Protein AF-A0A1H7VQP4-F1 (afdb_monomer_lite)

Foldseek 3Di:
DPPVVVQVPDDPVVVVVVVVVVVVVVVVVLVVLQVVLPVQDDQQFWKWFADPPPRDIFIFGFHDDDSFWTWTAGPPDRDTDTDGSVRIDTPPPPPPPPDDPDDPPDDDDDDDDDDDDDD

Radius of gyration: 30.46 Å; chains: 1; bounding box: 35×34×111 Å

pLDDT: mean 73.76, std 18.55, range [37.06, 93.75]

Secondary structure (DSSP, 8-state):
--TTTTTTTS-HHHHHHHHHHHHHHHHHHHHHHHHHHHHH--TT-EEEEE-TTT--EEEEEEEEEETTEEEEEETTS--EEEE-GGGEEE----TTTTS--------------------

Sequence (119 aa):
MEITEGLESKSIEELHEINRQLVALIRDKEREREREVKGQFAIGDQVWFRRTKNGEIIHGIVKGINLNTLRVQKIGSHVRWAVSPSLCHKEFEKLFRGHEASMPAKTQMMTGYSVGLSR

Structure (mmCIF, N/CA/C/O backbone):
data_AF-A0A1H7VQP4-F1
#
_entry.id   AF-A0A1H7VQP4-F1
#
loop_
_atom_site.group_PDB
_atom_site.id
_atom_site.type_symbol
_atom_site.label_atom_id
_atom_site.label_alt_id
_atom_site.label_comp_id
_atom_site.label_asym_id
_atom_site.label_entity_id
_atom_site.label_seq_id
_atom_site.pdbx_PDB_ins_code
_atom_site.Cartn_x
_atom_site.Cartn_y
_atom_site.Cartn_z
_atom_site.occupancy
_atom_site.B_iso_or_equiv
_atom_site.auth_seq_id
_atom_site.auth_comp_id
_atom_site.auth_asym_id
_atom_site.auth_atom_id
_atom_site.pdbx_PDB_model_num
ATOM 1 N N . MET A 1 1 ? -12.613 20.754 22.629 1.00 44.78 1 MET A N 1
ATOM 2 C CA . MET A 1 1 ? -13.255 19.674 23.401 1.00 44.78 1 MET A CA 1
ATOM 3 C C . MET A 1 1 ? -12.259 18.545 23.485 1.00 44.78 1 MET A C 1
ATOM 5 O O . MET A 1 1 ? -11.989 17.905 22.473 1.00 44.78 1 MET A O 1
ATOM 9 N N . GLU A 1 2 ? -11.632 18.403 24.645 1.00 51.62 2 GLU A N 1
ATOM 10 C CA . GLU A 1 2 ? -10.657 17.353 24.903 1.00 51.62 2 GLU A CA 1
ATOM 11 C C . GLU A 1 2 ? -11.415 16.044 25.132 1.00 51.62 2 GLU A C 1
ATOM 13 O O . GLU A 1 2 ? -12.210 15.913 26.056 1.00 51.62 2 GLU A O 1
ATOM 18 N N . ILE A 1 3 ? -11.219 15.073 24.239 1.00 60.69 3 ILE A N 1
ATOM 19 C CA . ILE A 1 3 ? -11.896 13.763 24.271 1.00 60.69 3 ILE A CA 1
ATOM 20 C C . ILE A 1 3 ? -11.605 13.018 25.594 1.00 60.69 3 ILE A C 1
ATOM 22 O O . ILE A 1 3 ? -12.355 12.130 25.991 1.00 60.69 3 ILE A O 1
ATOM 26 N N . THR A 1 4 ? -10.538 13.411 26.292 1.00 60.50 4 THR A N 1
ATOM 27 C CA . THR A 1 4 ? -10.051 12.860 27.558 1.00 60.50 4 THR A CA 1
ATOM 28 C C . THR A 1 4 ? -10.934 13.196 28.762 1.00 60.50 4 THR A C 1
ATOM 30 O O . THR A 1 4 ? -11.144 12.317 29.593 1.00 60.50 4 THR A O 1
ATOM 33 N N . GLU A 1 5 ? -11.546 14.384 28.829 1.00 59.84 5 GLU A N 1
ATOM 34 C CA . GLU A 1 5 ? -12.334 14.816 30.004 1.00 59.84 5 GLU A CA 1
ATOM 35 C C . GLU A 1 5 ? -13.602 13.965 30.227 1.00 59.84 5 GLU A C 1
ATOM 37 O O . GLU A 1 5 ? -14.083 13.814 31.347 1.00 59.84 5 GLU A O 1
ATOM 42 N N . GLY A 1 6 ? -14.141 13.353 29.166 1.00 60.41 6 GLY A N 1
ATOM 43 C CA . GLY A 1 6 ? -15.308 12.464 29.240 1.00 60.41 6 GLY A CA 1
ATOM 44 C C . GLY A 1 6 ? -14.981 10.985 29.475 1.00 60.41 6 GLY A C 1
ATOM 45 O O . GLY A 1 6 ? -15.902 10.176 29.573 1.00 60.41 6 GLY A O 1
ATOM 46 N N . LEU A 1 7 ? -13.698 10.609 29.501 1.00 60.75 7 LEU A N 1
ATOM 47 C CA . LEU A 1 7 ? -13.241 9.231 29.726 1.00 60.75 7 LEU A CA 1
ATOM 48 C C . LEU A 1 7 ? -12.890 8.978 31.196 1.00 60.75 7 LEU A C 1
ATOM 50 O O . LEU A 1 7 ? -13.067 7.861 31.670 1.00 60.75 7 LEU A O 1
ATOM 54 N N . GLU A 1 8 ? -12.450 10.007 31.921 1.00 66.75 8 GLU A N 1
ATOM 55 C CA . GLU A 1 8 ? -12.077 9.915 33.342 1.00 66.75 8 GLU A CA 1
ATOM 56 C C . GLU A 1 8 ? -13.275 9.662 34.272 1.00 66.75 8 GLU A C 1
ATOM 58 O O . GLU A 1 8 ? -13.109 9.154 35.377 1.00 66.75 8 GLU A O 1
ATOM 63 N N . SER A 1 9 ? -14.491 9.974 33.814 1.00 72.81 9 SER A N 1
ATOM 64 C CA . SER A 1 9 ? -15.744 9.771 34.552 1.00 72.81 9 SER A CA 1
ATOM 65 C C . SER A 1 9 ? -16.422 8.420 34.291 1.00 72.81 9 SER A C 1
ATOM 67 O O . SER A 1 9 ? -17.482 8.159 34.859 1.00 72.81 9 SER A O 1
ATOM 69 N N . LYS A 1 10 ? -15.838 7.563 33.442 1.00 76.25 10 LYS A N 1
ATOM 70 C CA . LYS A 1 10 ? -16.420 6.273 33.043 1.00 76.25 10 LYS A CA 1
ATOM 71 C C . LYS A 1 10 ? -15.932 5.121 33.906 1.00 76.25 10 LYS A C 1
ATOM 73 O O . LYS A 1 10 ? -14.796 5.123 34.383 1.00 76.25 10 LYS A O 1
ATOM 78 N N . SER A 1 11 ? -16.775 4.105 34.074 1.00 84.50 11 SER A N 1
ATOM 79 C CA . SER A 1 11 ? -16.366 2.886 34.774 1.00 84.50 11 SER A CA 1
ATOM 80 C C . SER A 1 11 ? -15.290 2.133 33.981 1.00 84.50 11 SER A C 1
ATOM 82 O O . SER A 1 11 ? -15.146 2.276 32.763 1.00 84.50 11 SER A O 1
ATOM 84 N N . ILE A 1 12 ? -14.535 1.277 34.670 1.00 82.69 12 ILE A N 1
ATOM 85 C CA . ILE A 1 12 ? -13.535 0.413 34.032 1.00 82.69 12 ILE A CA 1
ATOM 86 C C . ILE A 1 12 ? -14.194 -0.509 32.990 1.00 82.69 12 ILE A C 1
ATOM 88 O O . ILE A 1 12 ? -13.620 -0.727 31.920 1.00 82.69 12 ILE A O 1
ATOM 92 N N . GLU A 1 13 ? -15.408 -1.017 33.242 1.00 85.25 13 GLU A N 1
ATOM 93 C CA . GLU A 1 13 ? -16.124 -1.829 32.250 1.00 85.25 13 GLU A CA 1
ATOM 94 C C . GLU A 1 13 ? -16.506 -1.023 31.004 1.00 85.25 13 GLU A C 1
ATOM 96 O O . GLU A 1 13 ? -16.359 -1.522 29.885 1.00 85.25 13 GLU A O 1
ATOM 101 N N . GLU A 1 14 ? -16.944 0.225 31.179 1.00 83.19 14 GLU A N 1
ATOM 102 C CA . GLU A 1 14 ? -17.285 1.124 30.074 1.00 83.19 14 GLU A CA 1
ATOM 103 C C . GLU A 1 14 ? -16.053 1.472 29.232 1.00 83.19 14 GLU A C 1
ATOM 105 O O . GLU A 1 14 ? -16.118 1.466 28.002 1.00 83.19 14 GLU A O 1
ATOM 110 N N . LEU A 1 15 ? -14.903 1.708 29.869 1.00 84.00 15 LEU A N 1
ATOM 111 C CA . LEU A 1 15 ? -13.633 1.926 29.175 1.00 84.00 15 LEU A CA 1
ATOM 112 C C . LEU A 1 15 ? -13.205 0.696 28.365 1.00 84.00 15 LEU A C 1
ATOM 114 O O . LEU A 1 15 ? -12.762 0.828 27.221 1.00 84.00 15 LEU A O 1
ATOM 118 N N . HIS A 1 16 ? -13.369 -0.508 28.917 1.00 86.56 16 HIS A N 1
ATOM 119 C CA . HIS A 1 16 ? -13.094 -1.742 28.18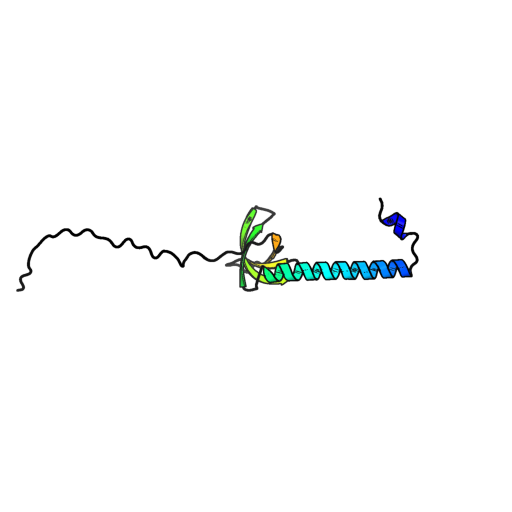5 1.00 86.56 16 HIS A CA 1
ATOM 120 C C . HIS A 1 16 ? -14.037 -1.945 26.999 1.00 86.56 16 HIS A C 1
ATOM 122 O O . HIS A 1 16 ? -13.589 -2.394 25.943 1.00 86.56 16 HIS A O 1
ATOM 128 N N . GLU A 1 17 ? -15.316 -1.605 27.144 1.00 86.81 17 GLU A N 1
ATOM 129 C CA . GLU A 1 17 ? -16.286 -1.683 26.052 1.00 86.81 17 GLU A CA 1
ATOM 130 C C . GLU A 1 17 ? -15.956 -0.692 24.930 1.00 86.81 17 GLU A C 1
ATOM 132 O O . GLU A 1 17 ? -15.888 -1.080 23.764 1.00 86.81 17 GLU A O 1
ATOM 137 N N . ILE A 1 18 ? -15.625 0.553 25.276 1.00 86.31 18 ILE A N 1
ATOM 138 C CA . ILE A 1 18 ? -15.174 1.562 24.309 1.00 86.31 18 ILE A CA 1
ATOM 139 C C . ILE A 1 18 ? -13.918 1.086 23.578 1.00 86.31 18 ILE A C 1
ATOM 141 O O . ILE A 1 18 ? -13.820 1.217 22.359 1.00 86.31 18 ILE A O 1
ATOM 145 N N . ASN A 1 19 ? -12.965 0.486 24.293 1.00 88.00 19 ASN A N 1
ATOM 146 C CA . ASN A 1 19 ? -11.751 -0.038 23.678 1.00 88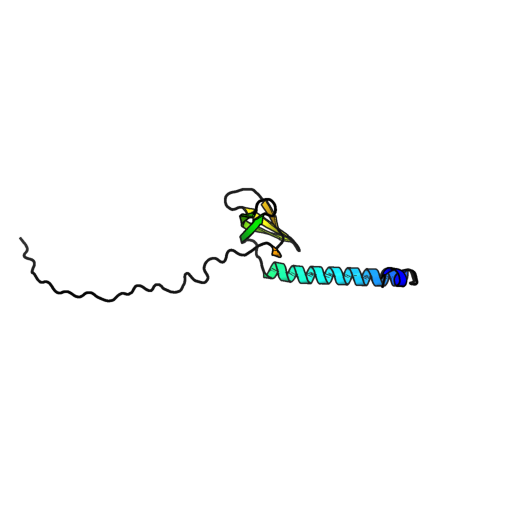.00 19 ASN A CA 1
ATOM 147 C C . ASN A 1 19 ? -12.057 -1.198 22.713 1.00 88.00 19 ASN A C 1
ATOM 149 O O . ASN A 1 19 ? -11.548 -1.223 21.593 1.00 88.00 19 ASN A O 1
ATOM 153 N N . ARG A 1 20 ? -12.955 -2.124 23.083 1.00 90.00 20 ARG A N 1
ATOM 154 C CA . ARG A 1 20 ? -13.414 -3.192 22.175 1.00 90.00 20 ARG A CA 1
ATOM 155 C C . ARG A 1 20 ? -14.029 -2.620 20.897 1.00 90.00 20 ARG A C 1
ATOM 157 O O . ARG A 1 20 ? -13.690 -3.081 19.807 1.00 90.00 20 ARG A O 1
ATOM 164 N N . GLN A 1 21 ? -14.881 -1.605 21.025 1.00 89.38 21 GLN A N 1
ATOM 165 C CA . GLN A 1 21 ? -15.513 -0.935 19.888 1.00 89.38 21 GLN A CA 1
ATOM 166 C C . GLN A 1 21 ? -14.486 -0.218 19.005 1.00 89.38 21 GLN A C 1
ATOM 168 O O . GLN A 1 21 ? -14.521 -0.365 17.785 1.00 89.38 21 GLN A O 1
ATOM 173 N N . LEU A 1 22 ? -13.518 0.486 19.597 1.00 88.31 22 LEU A N 1
ATOM 174 C CA . LEU A 1 22 ? -12.432 1.134 18.857 1.00 88.31 22 LEU A CA 1
ATOM 175 C C . LEU A 1 22 ? -11.577 0.122 18.092 1.00 88.31 22 LEU A C 1
ATOM 177 O O . LEU A 1 22 ? -11.305 0.317 16.909 1.00 88.31 22 LEU A O 1
ATOM 181 N N . VAL A 1 23 ? -11.194 -0.987 18.727 1.00 90.25 23 VAL A N 1
ATOM 182 C CA . VAL A 1 23 ? -10.427 -2.054 18.069 1.00 90.25 23 VAL A CA 1
ATOM 183 C C . VAL A 1 23 ? -11.216 -2.667 16.911 1.00 90.25 23 VAL A C 1
ATOM 185 O O . VAL A 1 23 ? -10.639 -2.935 15.856 1.00 90.25 23 VAL A O 1
ATOM 188 N N . ALA A 1 24 ? -12.525 -2.875 17.074 1.00 88.00 24 ALA A N 1
ATOM 189 C CA . ALA A 1 24 ? -13.384 -3.368 16.000 1.00 88.00 24 ALA A CA 1
ATOM 190 C C . ALA A 1 24 ? -13.435 -2.385 14.817 1.00 88.00 24 ALA A C 1
ATOM 192 O O . ALA A 1 24 ? -13.180 -2.789 13.682 1.00 88.00 24 ALA A O 1
ATOM 193 N N . LEU A 1 25 ? -13.651 -1.094 15.089 1.00 86.12 25 LEU A N 1
ATOM 194 C CA . LEU A 1 25 ? -13.673 -0.037 14.073 1.00 86.12 25 LEU A CA 1
ATOM 195 C C . LEU A 1 25 ? -12.345 0.071 13.314 1.00 86.12 25 LEU A C 1
ATOM 197 O O . LEU A 1 25 ? -12.345 0.191 12.089 1.00 86.12 25 LEU A O 1
ATOM 201 N N . ILE A 1 26 ? -11.212 -0.013 14.019 1.00 85.38 26 ILE A N 1
ATOM 202 C CA . ILE A 1 26 ? -9.879 0.002 13.401 1.00 85.38 26 ILE A CA 1
ATOM 203 C C . ILE A 1 26 ? -9.715 -1.202 12.469 1.00 85.38 26 ILE A C 1
ATOM 205 O O . ILE A 1 26 ? -9.336 -1.030 11.313 1.00 85.38 26 ILE A O 1
ATOM 209 N N . ARG A 1 27 ? -10.064 -2.410 12.927 1.00 82.12 27 ARG A N 1
ATOM 210 C CA . ARG A 1 27 ? -9.962 -3.637 12.116 1.00 82.12 27 ARG A CA 1
ATOM 211 C C . ARG A 1 27 ? -10.849 -3.602 10.876 1.00 82.12 27 ARG A C 1
ATOM 213 O O . ARG A 1 27 ? -10.454 -4.109 9.827 1.00 82.12 27 ARG A O 1
ATOM 220 N N . ASP A 1 28 ? -12.047 -3.040 10.985 1.00 82.44 28 ASP A N 1
ATOM 221 C CA . ASP A 1 28 ? -12.952 -2.920 9.845 1.00 82.44 28 ASP A CA 1
ATOM 222 C C . ASP A 1 28 ? -12.426 -1.902 8.826 1.00 82.44 28 ASP A C 1
ATOM 224 O O . ASP A 1 28 ? -12.429 -2.189 7.627 1.00 82.44 28 ASP A O 1
ATOM 228 N N . LYS A 1 29 ? -11.867 -0.774 9.288 1.00 79.38 29 LYS A N 1
ATOM 229 C CA . LYS A 1 29 ? -11.189 0.209 8.427 1.00 79.38 29 LYS A CA 1
ATOM 230 C C . LYS A 1 29 ? -9.951 -0.364 7.743 1.00 79.38 29 LYS A C 1
ATOM 232 O O . LYS A 1 29 ? -9.715 -0.093 6.567 1.00 79.38 29 LYS A O 1
ATOM 237 N N . GLU A 1 30 ? -9.181 -1.188 8.447 1.00 77.69 30 GLU A N 1
ATOM 238 C CA . GLU A 1 30 ? -8.058 -1.915 7.857 1.00 77.69 30 GLU A CA 1
ATOM 239 C C . GLU A 1 30 ? -8.536 -2.878 6.767 1.00 77.69 30 GLU A C 1
ATOM 241 O O . GLU A 1 30 ? -7.990 -2.849 5.666 1.00 77.69 30 GLU A O 1
ATOM 246 N N . ARG A 1 31 ? -9.594 -3.666 7.015 1.00 76.75 31 ARG A N 1
ATOM 247 C CA . ARG A 1 31 ? -10.175 -4.573 6.008 1.00 76.75 31 ARG A CA 1
ATOM 248 C C . ARG A 1 31 ? -10.721 -3.840 4.786 1.00 76.75 31 ARG A C 1
ATOM 250 O O . ARG A 1 31 ? -10.563 -4.339 3.673 1.00 76.75 31 ARG A O 1
ATOM 257 N N . GLU A 1 32 ? -11.370 -2.696 4.976 1.00 77.31 32 GLU A N 1
ATOM 258 C CA . GLU A 1 32 ? -11.865 -1.843 3.887 1.00 77.31 32 GLU A CA 1
ATOM 259 C C . GLU A 1 32 ? -10.704 -1.409 2.982 1.00 77.31 32 GLU A C 1
ATOM 261 O O . GLU A 1 32 ? -10.709 -1.689 1.781 1.00 77.31 32 GLU A O 1
ATOM 266 N N . ARG A 1 33 ? -9.635 -0.881 3.583 1.00 69.69 33 ARG A N 1
ATOM 267 C CA . ARG A 1 33 ? -8.417 -0.484 2.868 1.00 69.69 33 ARG A CA 1
ATOM 268 C C . ARG A 1 33 ? -7.733 -1.653 2.161 1.00 69.69 33 ARG A C 1
ATOM 270 O O . ARG A 1 33 ? -7.232 -1.523 1.047 1.00 69.69 33 ARG A O 1
ATOM 277 N N . GLU A 1 34 ? -7.726 -2.818 2.798 1.00 67.38 34 GLU A N 1
ATOM 278 C CA . GLU A 1 34 ? -7.153 -4.040 2.243 1.00 67.38 34 GLU A CA 1
ATOM 279 C C . GLU A 1 34 ? -7.862 -4.474 0.953 1.00 67.38 34 GLU A C 1
ATOM 281 O O . GLU A 1 34 ? -7.210 -4.899 -0.005 1.00 67.38 34 GLU A O 1
ATOM 286 N N . ARG A 1 35 ? -9.196 -4.348 0.917 1.00 71.12 35 ARG A N 1
ATOM 287 C CA . ARG A 1 35 ? -10.008 -4.646 -0.271 1.00 71.12 35 ARG A CA 1
ATOM 288 C C . ARG A 1 35 ? -9.720 -3.664 -1.400 1.00 71.12 35 ARG A C 1
ATOM 290 O O . ARG A 1 35 ? -9.561 -4.100 -2.537 1.00 71.12 35 ARG A O 1
ATOM 297 N N . GLU A 1 36 ? -9.600 -2.376 -1.092 1.00 71.81 36 GLU A N 1
ATOM 298 C CA . GLU A 1 36 ? -9.270 -1.348 -2.086 1.00 71.81 36 GLU A CA 1
ATOM 299 C C . GLU A 1 36 ? -7.907 -1.609 -2.738 1.00 71.81 36 GLU A C 1
ATOM 301 O O . GLU A 1 36 ? -7.787 -1.622 -3.963 1.00 71.81 36 GLU A O 1
ATOM 306 N N . VAL A 1 37 ? -6.882 -1.897 -1.930 1.00 66.88 37 VAL A N 1
ATOM 307 C CA . VAL A 1 37 ? -5.518 -2.142 -2.420 1.00 66.88 37 VAL A CA 1
ATOM 308 C C . VAL A 1 37 ? -5.431 -3.429 -3.243 1.00 66.88 37 VAL A C 1
ATOM 310 O O . VAL A 1 37 ? -4.831 -3.425 -4.320 1.00 66.88 37 VAL A O 1
ATOM 313 N N . LYS A 1 38 ? -6.046 -4.525 -2.773 1.00 66.12 38 LYS A N 1
ATOM 314 C CA . LYS A 1 38 ? -6.090 -5.802 -3.509 1.00 66.12 38 LYS A CA 1
ATOM 315 C C . LYS A 1 38 ? -6.878 -5.698 -4.818 1.00 66.12 38 LYS A C 1
ATOM 317 O O . LYS A 1 38 ? -6.571 -6.422 -5.756 1.00 66.12 38 LYS A O 1
ATOM 322 N N . GLY A 1 39 ? -7.865 -4.804 -4.899 1.00 70.38 39 GLY A N 1
ATOM 323 C CA . GLY A 1 39 ? -8.575 -4.517 -6.148 1.00 70.38 39 GLY A CA 1
ATOM 324 C C . GLY A 1 39 ? -7.727 -3.740 -7.160 1.00 70.38 39 GLY A C 1
ATOM 325 O O . GLY A 1 39 ? -7.920 -3.879 -8.365 1.00 70.38 39 GLY A O 1
ATOM 326 N N . GLN A 1 40 ? -6.767 -2.940 -6.687 1.00 79.44 40 GLN A N 1
ATOM 327 C CA . GLN A 1 40 ? -5.969 -2.064 -7.543 1.00 79.44 40 GLN A CA 1
ATOM 328 C C . GLN A 1 40 ? -4.711 -2.720 -8.102 1.00 79.44 40 GLN A C 1
ATOM 330 O O . GLN A 1 40 ? -4.352 -2.398 -9.228 1.00 79.44 40 GLN A O 1
ATOM 335 N N . PHE A 1 41 ? -4.051 -3.631 -7.380 1.00 83.88 41 PHE A N 1
ATOM 336 C CA . PHE A 1 41 ? -2.774 -4.234 -7.788 1.00 83.88 41 PHE A CA 1
ATOM 337 C C . PHE A 1 41 ? -2.779 -5.757 -7.629 1.00 83.88 41 PHE A C 1
ATOM 339 O O . PHE A 1 41 ? -3.361 -6.288 -6.688 1.00 83.88 41 PHE A O 1
ATOM 346 N N . ALA A 1 42 ? -2.074 -6.453 -8.519 1.00 86.69 42 ALA A N 1
ATOM 347 C CA . ALA A 1 42 ? -1.853 -7.892 -8.487 1.00 86.69 42 ALA A CA 1
ATOM 348 C C . ALA A 1 42 ? -0.351 -8.222 -8.494 1.00 86.69 42 ALA A C 1
ATOM 350 O O . ALA A 1 42 ? 0.489 -7.443 -8.949 1.00 86.69 42 ALA A O 1
ATOM 351 N N . ILE A 1 43 ? 0.004 -9.398 -7.970 1.00 89.06 43 ILE A N 1
ATOM 352 C CA . ILE A 1 43 ? 1.376 -9.912 -8.063 1.00 89.06 43 ILE A CA 1
ATOM 353 C C . ILE A 1 43 ? 1.685 -10.175 -9.540 1.00 89.06 43 ILE A C 1
ATOM 355 O O . ILE A 1 43 ? 0.934 -10.871 -10.214 1.00 89.06 43 ILE A O 1
ATOM 359 N N . GLY A 1 44 ? 2.803 -9.640 -10.025 1.00 88.94 44 GLY A N 1
ATOM 360 C CA . GLY A 1 44 ? 3.199 -9.688 -11.433 1.00 88.94 44 GLY A CA 1
ATOM 361 C C . GLY A 1 44 ? 2.943 -8.390 -12.198 1.00 88.94 44 GLY A C 1
ATOM 362 O O . GLY A 1 44 ? 3.562 -8.202 -13.243 1.00 88.94 44 GLY A O 1
ATOM 363 N N . ASP A 1 45 ? 2.131 -7.473 -11.663 1.00 89.31 45 ASP A N 1
ATOM 364 C CA . ASP A 1 45 ? 1.881 -6.186 -12.315 1.00 89.31 45 ASP A CA 1
ATOM 365 C C . ASP A 1 45 ? 3.169 -5.364 -12.428 1.00 89.31 45 ASP A C 1
ATOM 367 O O . ASP A 1 45 ? 3.953 -5.263 -11.475 1.00 89.31 45 ASP A O 1
ATOM 371 N N . GLN A 1 46 ? 3.361 -4.747 -13.595 1.00 91.94 46 GLN A N 1
ATOM 372 C CA . GLN A 1 46 ? 4.380 -3.725 -13.796 1.00 91.94 46 GLN A CA 1
ATOM 373 C C . GLN A 1 46 ? 3.864 -2.397 -13.250 1.00 91.94 46 GLN A C 1
ATOM 375 O O . GLN A 1 46 ? 2.758 -1.946 -13.561 1.00 91.94 46 GLN A O 1
ATOM 380 N N . VAL A 1 47 ? 4.659 -1.792 -12.380 1.00 92.44 47 VAL A N 1
ATOM 381 C CA . VAL A 1 47 ? 4.337 -0.537 -11.713 1.00 92.44 47 VAL A CA 1
ATOM 382 C C . VAL A 1 47 ? 5.542 0.381 -11.734 1.00 92.44 47 VAL A C 1
ATOM 384 O O . VAL A 1 47 ? 6.693 -0.063 -11.736 1.00 92.44 47 VAL A O 1
ATOM 387 N N . TRP A 1 48 ? 5.276 1.675 -11.660 1.00 92.38 48 TRP A N 1
ATOM 388 C CA . TRP A 1 48 ? 6.300 2.677 -11.437 1.00 92.38 48 TRP A CA 1
ATOM 389 C C . TRP A 1 48 ? 5.948 3.552 -10.237 1.00 92.38 48 TRP A C 1
ATOM 391 O O . TRP A 1 48 ? 4.781 3.738 -9.889 1.00 92.38 48 TRP A O 1
ATOM 401 N N . PHE A 1 49 ? 6.973 4.064 -9.565 1.00 90.94 49 PHE A N 1
ATOM 402 C CA . PHE A 1 49 ? 6.820 5.013 -8.464 1.00 90.94 49 PHE A CA 1
ATOM 403 C C . PHE A 1 49 ? 8.000 5.982 -8.430 1.00 90.94 49 PHE A C 1
ATOM 405 O O . PHE A 1 49 ? 9.093 5.677 -8.915 1.00 90.94 49 PHE A O 1
ATOM 412 N N . ARG A 1 50 ? 7.784 7.165 -7.848 1.00 90.06 50 ARG A N 1
ATOM 413 C CA . ARG A 1 50 ? 8.824 8.187 -7.695 1.00 90.06 50 ARG A CA 1
ATOM 414 C C . ARG A 1 50 ? 9.475 8.082 -6.320 1.00 90.06 50 ARG A C 1
ATOM 416 O O . ARG A 1 50 ? 8.796 8.081 -5.296 1.00 90.06 50 ARG A O 1
ATOM 423 N N . ARG A 1 51 ? 10.804 8.031 -6.281 1.00 86.88 51 ARG A N 1
ATOM 424 C CA . ARG A 1 51 ? 11.572 7.990 -5.037 1.00 86.88 51 ARG A CA 1
ATOM 425 C C . ARG A 1 51 ? 11.615 9.371 -4.379 1.00 86.88 51 ARG A C 1
ATOM 427 O O . ARG A 1 51 ? 12.036 10.345 -4.993 1.00 86.88 51 ARG A O 1
ATOM 434 N N . THR A 1 52 ? 11.273 9.442 -3.094 1.00 82.06 52 THR A N 1
ATOM 435 C CA . THR A 1 52 ? 11.197 10.706 -2.335 1.00 82.06 52 THR A CA 1
ATOM 436 C C . THR A 1 52 ? 12.540 11.430 -2.216 1.00 82.06 52 THR A C 1
ATOM 438 O O . THR A 1 52 ? 12.581 12.652 -2.207 1.00 82.06 52 THR A O 1
ATOM 441 N N . LYS A 1 53 ? 13.654 10.686 -2.133 1.00 81.25 53 LYS A N 1
ATOM 442 C CA . LYS A 1 53 ? 14.985 11.258 -1.859 1.00 81.25 53 LYS A CA 1
ATOM 443 C C . LYS A 1 53 ? 15.589 12.026 -3.044 1.00 81.25 53 LYS A C 1
ATOM 445 O O . LYS A 1 53 ? 16.348 12.959 -2.825 1.00 81.25 53 LYS A O 1
ATOM 450 N N . ASN A 1 54 ? 15.327 11.599 -4.276 1.00 84.31 54 ASN A N 1
ATOM 451 C CA . ASN A 1 54 ? 15.999 12.113 -5.478 1.00 84.31 54 ASN A CA 1
ATOM 452 C C . ASN A 1 54 ? 15.052 12.333 -6.669 1.00 84.31 54 ASN A C 1
ATOM 454 O O . ASN A 1 54 ? 15.512 12.716 -7.738 1.00 84.31 54 ASN A O 1
ATOM 458 N N . GLY A 1 55 ? 13.751 12.062 -6.522 1.00 82.94 55 GLY A N 1
ATOM 459 C CA . GLY A 1 55 ? 12.778 12.185 -7.608 1.00 82.94 55 GLY A CA 1
ATOM 460 C C . GLY A 1 55 ? 12.920 11.134 -8.715 1.00 82.94 55 GLY A C 1
ATOM 461 O O . GLY A 1 55 ? 12.211 11.221 -9.715 1.00 82.94 55 GLY A O 1
ATOM 462 N N . GLU A 1 56 ? 13.799 10.142 -8.552 1.00 87.88 56 GLU A N 1
ATOM 463 C CA . GLU A 1 56 ? 14.033 9.086 -9.542 1.00 87.88 56 GLU A CA 1
ATOM 464 C C . GLU A 1 56 ? 12.773 8.234 -9.727 1.00 87.88 56 GLU A C 1
ATOM 466 O O . GLU A 1 56 ? 12.145 7.817 -8.749 1.00 87.88 56 GLU A O 1
ATOM 471 N N . ILE A 1 57 ? 12.409 7.964 -10.982 1.00 89.19 57 ILE A N 1
ATOM 472 C CA . ILE A 1 57 ? 11.311 7.058 -11.323 1.00 89.19 57 ILE A CA 1
ATOM 473 C C . ILE A 1 57 ? 11.859 5.634 -11.361 1.00 89.19 57 ILE A C 1
ATOM 475 O O . ILE A 1 57 ? 12.814 5.332 -12.076 1.00 89.19 57 ILE A O 1
ATOM 479 N N . ILE A 1 58 ? 11.247 4.752 -10.578 1.00 89.19 58 ILE A N 1
ATOM 480 C CA . ILE A 1 58 ? 11.625 3.347 -10.486 1.00 89.19 58 ILE A CA 1
ATOM 481 C C . ILE A 1 58 ? 10.518 2.515 -11.115 1.00 89.19 58 ILE A C 1
ATOM 483 O O . ILE A 1 58 ? 9.401 2.505 -10.607 1.00 89.19 58 ILE A O 1
ATOM 487 N N . HIS A 1 59 ? 10.862 1.786 -12.175 1.00 92.19 59 HIS A N 1
ATOM 488 C CA . HIS A 1 59 ? 10.014 0.760 -12.778 1.00 92.19 59 HIS A CA 1
ATOM 489 C C . HIS A 1 59 ? 10.301 -0.596 -12.134 1.00 92.19 59 HIS A C 1
ATOM 491 O O . HIS A 1 59 ? 11.461 -0.975 -11.917 1.00 92.19 59 HIS A O 1
ATOM 497 N N . GLY A 1 60 ? 9.250 -1.340 -11.817 1.00 92.94 60 GLY A N 1
ATOM 498 C CA . GLY A 1 60 ? 9.368 -2.605 -11.119 1.00 92.94 60 GLY A CA 1
ATOM 499 C C . GLY A 1 60 ? 8.151 -3.500 -11.265 1.00 92.94 60 GLY A C 1
ATOM 500 O O . GLY A 1 60 ? 7.120 -3.111 -11.796 1.00 92.94 60 GLY A O 1
ATOM 501 N N . ILE A 1 61 ? 8.291 -4.723 -10.770 1.00 93.31 61 ILE A N 1
ATOM 502 C CA . ILE A 1 61 ? 7.248 -5.745 -10.777 1.00 93.31 61 ILE A CA 1
ATOM 503 C C . ILE A 1 61 ? 6.791 -5.979 -9.342 1.00 93.31 61 ILE A C 1
ATOM 505 O O . ILE A 1 61 ? 7.620 -6.173 -8.444 1.00 93.31 61 ILE A O 1
ATOM 509 N N . VAL A 1 62 ? 5.480 -6.003 -9.118 1.00 92.69 62 VAL A N 1
ATOM 510 C CA . VAL A 1 62 ? 4.901 -6.347 -7.818 1.00 92.69 62 VAL A CA 1
ATOM 511 C C . VAL A 1 62 ? 5.190 -7.819 -7.510 1.00 92.69 62 VAL A C 1
ATOM 513 O O . VAL A 1 62 ? 4.761 -8.722 -8.222 1.00 92.69 62 VAL A O 1
ATOM 516 N N . LYS A 1 63 ? 5.932 -8.083 -6.434 1.00 92.75 63 LYS A N 1
ATOM 517 C CA . LYS A 1 63 ? 6.252 -9.432 -5.934 1.00 92.75 63 LYS A CA 1
ATOM 518 C C . LYS A 1 63 ? 5.425 -9.838 -4.719 1.00 92.75 63 LYS A C 1
ATOM 520 O O . LYS A 1 63 ? 5.392 -11.015 -4.381 1.00 92.75 63 LYS A O 1
ATOM 525 N N . GLY A 1 64 ? 4.784 -8.888 -4.049 1.00 88.06 64 GLY A N 1
ATOM 526 C CA . GLY A 1 64 ? 3.934 -9.159 -2.896 1.00 88.06 64 GLY A CA 1
ATOM 527 C C . GLY A 1 64 ? 3.103 -7.945 -2.515 1.00 88.06 64 GLY A C 1
ATOM 528 O O . GLY A 1 64 ? 3.507 -6.810 -2.771 1.00 88.06 64 GLY A O 1
ATOM 529 N N . ILE A 1 65 ? 1.953 -8.199 -1.902 1.00 87.38 65 ILE A N 1
ATOM 530 C CA . ILE A 1 65 ? 0.969 -7.183 -1.535 1.00 87.38 65 ILE A CA 1
ATOM 531 C C . ILE A 1 65 ? 0.617 -7.388 -0.066 1.00 87.38 65 ILE A C 1
ATOM 533 O O . ILE A 1 65 ? 0.127 -8.449 0.315 1.00 87.38 65 ILE A O 1
ATOM 537 N N . ASN A 1 66 ? 0.874 -6.366 0.740 1.00 82.94 66 ASN A N 1
ATOM 538 C CA . ASN A 1 66 ? 0.419 -6.255 2.119 1.00 82.94 66 ASN A CA 1
ATOM 539 C C . ASN A 1 66 ? -0.645 -5.149 2.207 1.00 82.94 66 ASN A C 1
ATOM 541 O O . ASN A 1 66 ? -0.730 -4.307 1.316 1.00 82.94 66 ASN A O 1
ATOM 545 N N . LEU A 1 67 ? -1.367 -5.092 3.332 1.00 72.56 67 LEU A N 1
ATOM 546 C CA . LEU A 1 67 ? -2.367 -4.062 3.673 1.00 72.56 67 LEU A CA 1
ATOM 547 C C . LEU A 1 67 ? -2.021 -2.648 3.193 1.00 72.56 67 LEU A C 1
ATOM 549 O O . LEU A 1 67 ? -2.802 -2.010 2.498 1.00 72.56 67 LEU A O 1
ATOM 553 N N . ASN A 1 68 ? -0.830 -2.173 3.561 1.00 80.75 68 ASN A N 1
ATOM 554 C CA . ASN A 1 68 ? -0.408 -0.790 3.334 1.00 80.75 68 ASN A CA 1
ATOM 555 C C . ASN A 1 68 ? 0.826 -0.676 2.431 1.00 80.75 68 ASN A C 1
ATOM 557 O O . ASN A 1 68 ? 1.342 0.423 2.241 1.00 80.75 68 ASN A O 1
ATOM 561 N N . THR A 1 69 ? 1.365 -1.794 1.932 1.00 88.19 69 THR A N 1
ATOM 562 C CA . THR A 1 69 ? 2.644 -1.795 1.205 1.00 88.19 69 THR A CA 1
ATOM 563 C C . THR A 1 69 ? 2.667 -2.810 0.068 1.00 88.19 69 THR A C 1
ATOM 565 O O . THR A 1 69 ? 2.304 -3.971 0.232 1.00 88.19 69 THR A O 1
ATOM 568 N N . LEU A 1 70 ? 3.172 -2.381 -1.083 1.00 89.56 70 LEU A N 1
ATOM 569 C CA . LEU A 1 70 ? 3.550 -3.213 -2.215 1.00 89.56 70 LEU A CA 1
ATOM 570 C C . LEU A 1 70 ? 5.044 -3.509 -2.135 1.00 89.56 70 LEU A C 1
ATOM 572 O O . LEU A 1 70 ? 5.867 -2.606 -1.973 1.00 89.56 70 LEU A O 1
ATOM 576 N N . ARG A 1 71 ? 5.407 -4.782 -2.279 1.00 92.44 71 ARG A N 1
ATOM 577 C CA . ARG A 1 71 ? 6.795 -5.204 -2.471 1.00 92.44 71 ARG A CA 1
ATOM 578 C C . ARG A 1 71 ? 7.094 -5.180 -3.960 1.00 92.44 71 ARG A C 1
ATOM 580 O O . ARG A 1 71 ? 6.658 -6.072 -4.682 1.00 92.44 71 ARG A O 1
ATOM 587 N N . VAL A 1 72 ? 7.840 -4.181 -4.410 1.00 92.75 72 VAL A N 1
ATOM 588 C CA . VAL A 1 72 ? 8.178 -3.969 -5.821 1.00 92.75 72 VAL A CA 1
ATOM 589 C C . VAL A 1 72 ? 9.642 -4.329 -6.054 1.00 92.75 72 VAL A C 1
ATOM 591 O O . VAL A 1 72 ? 10.528 -3.829 -5.362 1.00 92.75 72 VAL A O 1
ATOM 594 N N . GLN A 1 73 ? 9.919 -5.200 -7.022 1.00 93.75 73 GLN A N 1
ATOM 595 C CA . GLN A 1 73 ? 11.280 -5.511 -7.460 1.00 93.75 73 GLN A CA 1
ATOM 596 C C . GLN A 1 73 ? 11.618 -4.700 -8.710 1.00 93.75 73 GLN A C 1
ATOM 598 O O . GLN A 1 73 ? 10.887 -4.781 -9.693 1.00 93.75 73 GLN A O 1
ATOM 603 N N . LYS A 1 74 ? 12.727 -3.951 -8.695 1.00 91.19 74 LYS A N 1
ATOM 604 C CA . LYS A 1 74 ? 13.165 -3.155 -9.854 1.00 91.19 74 LYS A CA 1
ATOM 605 C C . LYS A 1 74 ? 13.489 -4.070 -11.044 1.00 91.19 74 LYS A C 1
ATOM 607 O O . LYS A 1 74 ? 14.154 -5.091 -10.872 1.00 91.19 74 LYS A O 1
ATOM 612 N N . ILE A 1 75 ? 13.048 -3.699 -12.246 1.00 86.75 75 ILE A N 1
ATOM 613 C CA . ILE A 1 75 ? 13.365 -4.455 -13.470 1.00 86.75 75 ILE A CA 1
ATOM 614 C C . ILE A 1 75 ? 14.882 -4.400 -13.715 1.00 86.75 75 ILE A C 1
ATOM 616 O O . ILE A 1 75 ? 15.499 -3.343 -13.590 1.00 86.75 75 ILE A O 1
ATOM 620 N N . GLY A 1 76 ? 15.495 -5.548 -14.017 1.00 85.25 76 GLY A N 1
ATOM 621 C CA . GLY A 1 76 ? 16.941 -5.650 -14.257 1.00 85.25 76 GLY A CA 1
ATOM 622 C C . GLY A 1 76 ? 17.815 -5.573 -12.998 1.00 85.25 76 GLY A C 1
ATOM 623 O O . GLY A 1 76 ? 19.028 -5.432 -13.109 1.00 85.25 76 GLY A O 1
ATOM 624 N N . SER A 1 77 ? 17.232 -5.655 -11.796 1.00 89.00 77 SER A N 1
ATOM 625 C CA . SER A 1 77 ? 17.981 -5.644 -10.536 1.00 89.00 77 SER A CA 1
ATOM 626 C C . SER A 1 77 ? 17.359 -6.566 -9.476 1.00 89.00 77 SER A C 1
ATOM 628 O O . SER A 1 77 ? 16.179 -6.918 -9.518 1.00 89.00 77 SER A O 1
ATOM 630 N N . HIS A 1 78 ? 18.151 -6.952 -8.474 1.00 88.25 78 HIS A N 1
ATOM 631 C CA . HIS A 1 78 ? 17.664 -7.675 -7.292 1.00 88.25 78 HIS A CA 1
ATOM 632 C C . HIS A 1 78 ? 17.162 -6.745 -6.177 1.00 88.25 78 HIS A C 1
ATOM 634 O O . HIS A 1 78 ? 16.678 -7.221 -5.150 1.00 88.25 78 HIS A O 1
ATOM 640 N N . VAL A 1 79 ? 17.239 -5.426 -6.375 1.00 89.88 79 VAL A N 1
ATOM 641 C CA . VAL A 1 79 ? 16.776 -4.438 -5.396 1.00 89.88 79 VAL A CA 1
ATOM 642 C C . VAL A 1 79 ? 15.253 -4.492 -5.254 1.00 89.88 79 VAL A C 1
ATOM 644 O O . VAL A 1 79 ? 14.508 -4.455 -6.239 1.00 89.88 79 VAL A O 1
ATOM 647 N N . ARG A 1 80 ? 14.794 -4.547 -3.999 1.00 91.62 80 ARG A N 1
ATOM 648 C CA . ARG A 1 80 ? 13.379 -4.566 -3.619 1.00 91.62 80 ARG A CA 1
ATOM 649 C C . ARG A 1 80 ? 13.020 -3.315 -2.832 1.00 91.62 80 ARG A C 1
ATOM 651 O O . ARG A 1 80 ? 13.799 -2.859 -2.000 1.00 91.62 80 ARG A O 1
ATOM 658 N N . TRP A 1 81 ? 11.812 -2.824 -3.061 1.00 90.38 81 TRP A N 1
ATOM 659 C CA . TRP A 1 81 ? 11.240 -1.668 -2.387 1.00 90.38 81 TRP A CA 1
ATOM 660 C C . TRP A 1 81 ? 9.913 -2.038 -1.739 1.00 90.38 81 TRP A C 1
ATOM 662 O O . TRP A 1 81 ? 9.141 -2.815 -2.297 1.00 90.38 81 TRP A O 1
ATOM 672 N N . ALA A 1 82 ? 9.656 -1.467 -0.567 1.00 91.06 82 ALA A N 1
ATOM 673 C CA . ALA A 1 82 ? 8.335 -1.443 0.040 1.00 91.06 82 ALA A CA 1
ATOM 674 C C . ALA A 1 82 ? 7.740 -0.057 -0.214 1.00 91.06 82 ALA A C 1
ATOM 676 O O . ALA A 1 82 ? 8.299 0.942 0.237 1.00 91.06 82 ALA A O 1
ATOM 677 N N . VAL A 1 83 ? 6.651 0.005 -0.974 1.00 88.88 83 VAL A N 1
ATOM 678 C CA . VAL A 1 83 ? 6.054 1.266 -1.433 1.00 88.88 83 VAL A CA 1
ATOM 679 C C . VAL A 1 83 ? 4.575 1.282 -1.084 1.00 88.88 83 VAL A C 1
ATOM 681 O O . VAL A 1 83 ? 3.914 0.253 -1.184 1.00 88.88 83 VAL A O 1
ATOM 684 N N . SER A 1 84 ? 4.042 2.427 -0.659 1.00 86.62 84 SER A N 1
ATOM 685 C CA . SER A 1 84 ? 2.595 2.563 -0.466 1.00 86.62 84 SER A CA 1
ATOM 686 C C . SER A 1 84 ? 1.871 2.374 -1.806 1.00 86.62 84 SER A C 1
ATOM 688 O O . SER A 1 84 ? 2.282 3.010 -2.779 1.00 86.62 84 SER A O 1
ATOM 690 N N . PRO A 1 85 ? 0.780 1.588 -1.872 1.00 85.25 85 PRO A N 1
ATOM 691 C CA . PRO A 1 85 ? -0.041 1.460 -3.075 1.00 85.25 85 PRO A CA 1
ATOM 692 C C . PRO A 1 85 ? -0.457 2.813 -3.668 1.00 85.25 85 PRO A C 1
ATOM 694 O O . PRO A 1 85 ? -0.447 2.976 -4.880 1.00 85.25 85 PRO A O 1
ATOM 697 N N . SER A 1 86 ? -0.721 3.813 -2.818 1.00 83.31 86 SER A N 1
ATOM 698 C CA . SER A 1 86 ? -1.102 5.174 -3.233 1.00 83.31 86 SER A CA 1
ATOM 699 C C . SER A 1 86 ? -0.014 5.952 -3.981 1.00 83.31 86 SER A C 1
ATOM 701 O O . SER A 1 86 ? -0.313 6.954 -4.621 1.00 83.31 86 SER A O 1
ATOM 703 N N . LEU A 1 87 ? 1.248 5.529 -3.868 1.00 84.88 87 LEU A N 1
ATOM 704 C CA . LEU A 1 87 ? 2.396 6.139 -4.545 1.00 84.88 87 LEU A CA 1
ATOM 705 C C . LEU A 1 87 ? 2.845 5.325 -5.766 1.00 84.88 87 LEU A C 1
ATOM 707 O O . LEU A 1 87 ? 3.790 5.718 -6.453 1.00 84.88 87 LEU A O 1
ATOM 711 N N . CYS A 1 88 ? 2.208 4.178 -6.007 1.00 87.56 88 CYS A N 1
ATOM 712 C CA . CYS A 1 88 ? 2.468 3.328 -7.154 1.00 87.56 88 CYS A CA 1
ATOM 713 C C . CYS A 1 88 ? 1.440 3.589 -8.248 1.00 87.56 88 CYS A C 1
ATOM 715 O O . CYS A 1 88 ? 0.246 3.730 -7.999 1.00 87.56 88 CYS A O 1
ATOM 717 N N . HIS A 1 89 ? 1.911 3.573 -9.485 1.00 88.75 89 HIS A N 1
ATOM 718 C CA . HIS A 1 89 ? 1.076 3.676 -10.667 1.00 88.75 89 HIS A CA 1
ATOM 719 C C . HIS A 1 89 ? 1.272 2.426 -11.513 1.00 88.75 89 HIS A C 1
ATOM 721 O O . HIS A 1 89 ? 2.404 1.988 -11.721 1.00 88.75 89 HIS A O 1
ATOM 727 N N . LYS A 1 90 ? 0.174 1.846 -12.003 1.00 86.31 90 LYS A N 1
ATOM 728 C CA . LYS A 1 90 ? 0.244 0.746 -12.963 1.00 86.31 90 LYS A CA 1
ATOM 729 C C . LYS A 1 90 ? 0.822 1.237 -14.277 1.00 86.31 90 LYS A C 1
ATOM 731 O O . LYS A 1 90 ? 0.400 2.263 -14.812 1.00 86.31 90 LYS A O 1
ATOM 736 N N . GLU A 1 91 ? 1.769 0.480 -14.802 1.00 79.56 91 GLU A N 1
ATOM 737 C CA . GLU A 1 91 ? 2.221 0.639 -16.170 1.00 79.56 91 GLU A CA 1
ATOM 738 C C . GLU A 1 91 ? 1.140 0.008 -17.052 1.00 79.56 91 GLU A C 1
ATOM 740 O O . GLU A 1 91 ? 1.051 -1.209 -17.190 1.00 79.56 91 GLU A O 1
ATOM 745 N N . PHE A 1 92 ? 0.218 0.834 -17.558 1.00 66.88 92 PHE A N 1
ATOM 746 C CA . PHE A 1 92 ? -0.780 0.367 -18.513 1.00 66.88 92 PHE A CA 1
ATOM 747 C C . PHE A 1 92 ? -0.057 -0.008 -19.804 1.00 66.88 92 PHE A C 1
ATOM 749 O O . PHE A 1 92 ? 0.216 0.841 -20.657 1.00 66.88 92 PHE A O 1
ATOM 756 N N . GLU A 1 93 ? 0.232 -1.294 -19.976 1.00 50.59 93 GLU A N 1
ATOM 757 C CA . GLU A 1 93 ? 0.526 -1.818 -21.297 1.00 50.59 93 GLU A CA 1
ATOM 758 C C . GLU A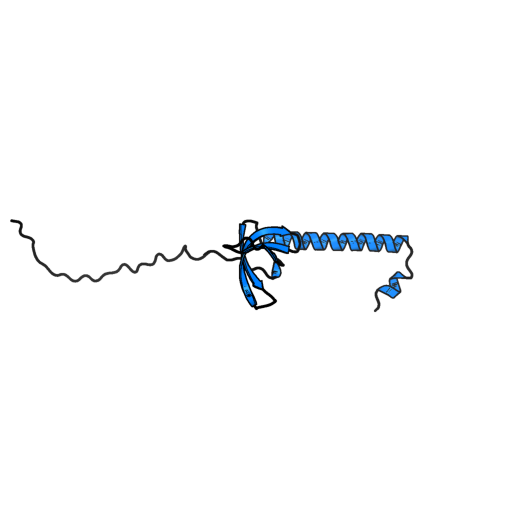 1 93 ? -0.724 -1.654 -22.169 1.00 50.59 93 GLU A C 1
ATOM 760 O O . GLU A 1 93 ? -1.645 -2.459 -22.160 1.00 50.59 93 GLU A O 1
ATOM 765 N N . LYS A 1 94 ? -0.736 -0.581 -22.963 1.00 45.75 94 LYS A N 1
ATOM 766 C CA . LYS A 1 94 ? -1.299 -0.590 -24.317 1.00 45.75 94 LYS A CA 1
ATOM 767 C C . LYS A 1 94 ? -2.752 -1.088 -24.434 1.00 45.75 94 LYS A C 1
ATOM 769 O O . LYS A 1 94 ? -3.042 -1.898 -25.310 1.00 45.75 94 LYS A O 1
ATOM 774 N N . LEU A 1 95 ? -3.699 -0.472 -23.725 1.00 45.50 95 LEU A N 1
ATOM 775 C CA . LEU A 1 95 ? -5.124 -0.533 -24.116 1.00 45.50 95 LEU A CA 1
ATOM 776 C C . LEU A 1 95 ? -5.401 0.051 -25.526 1.00 45.50 95 LEU A C 1
ATOM 778 O O . LEU A 1 95 ? -6.522 -0.027 -26.011 1.00 45.50 95 LEU A O 1
ATOM 782 N N . PHE A 1 96 ? -4.382 0.585 -26.216 1.00 46.19 96 PHE A N 1
ATOM 783 C CA . PHE A 1 96 ? -4.492 1.201 -27.542 1.00 46.19 96 PHE A CA 1
ATOM 784 C C . PHE A 1 96 ? -3.617 0.586 -28.650 1.00 46.19 96 PHE A C 1
ATOM 786 O O . PHE A 1 96 ? -3.632 1.105 -29.759 1.00 46.19 96 PHE A O 1
ATOM 793 N N . ARG A 1 97 ? -2.893 -0.531 -28.454 1.00 46.75 97 ARG A N 1
ATOM 794 C CA . ARG A 1 97 ? -2.239 -1.219 -29.605 1.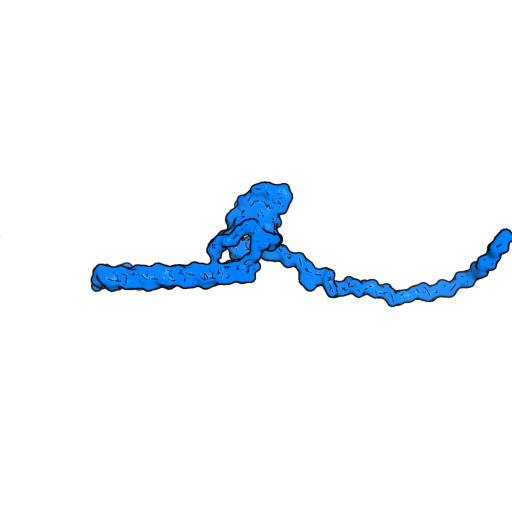00 46.75 97 ARG A CA 1
ATOM 795 C C . ARG A 1 97 ? -3.146 -2.261 -30.270 1.00 46.75 97 ARG A C 1
ATOM 797 O O . ARG A 1 97 ? -2.689 -3.331 -30.653 1.00 46.75 97 ARG A O 1
ATOM 804 N N . GLY A 1 98 ? -4.431 -1.930 -30.383 1.00 46.44 98 GLY A N 1
ATOM 805 C CA . GLY A 1 98 ? -5.464 -2.736 -31.037 1.00 46.44 98 GLY A CA 1
ATOM 806 C C . GLY A 1 98 ? -6.414 -1.929 -31.928 1.00 46.44 98 GLY A C 1
ATOM 807 O O . GLY A 1 98 ? -7.431 -2.468 -32.353 1.00 46.44 98 GLY A O 1
ATOM 808 N N . HIS A 1 99 ? -6.117 -0.659 -32.221 1.00 46.88 99 HIS A N 1
ATOM 809 C CA . HIS A 1 99 ? -6.833 0.119 -33.232 1.00 46.88 99 HIS A CA 1
ATOM 810 C C . HIS A 1 99 ? -5.832 0.889 -34.095 1.00 46.88 99 HIS A C 1
ATOM 812 O O . HIS A 1 99 ? -4.919 1.521 -33.578 1.00 46.88 99 HIS A O 1
ATOM 818 N N . GLU A 1 100 ? -6.031 0.783 -35.407 1.00 43.75 100 GLU A N 1
ATOM 819 C CA . GLU A 1 100 ? -5.258 1.390 -36.495 1.00 43.75 100 GLU A CA 1
ATOM 820 C C . GLU A 1 100 ? -3.975 0.664 -36.922 1.00 43.75 100 GLU A C 1
ATOM 822 O O . GLU A 1 100 ? -2.892 1.223 -37.075 1.00 43.75 100 GLU A O 1
ATOM 827 N N . ALA A 1 101 ? -4.180 -0.579 -37.360 1.00 49.47 101 ALA A N 1
ATOM 828 C CA . ALA A 1 101 ? -3.783 -0.891 -38.728 1.00 49.47 101 ALA A CA 1
ATOM 829 C C . ALA A 1 101 ? -4.578 0.027 -39.685 1.00 49.47 101 ALA A C 1
ATOM 831 O O . ALA A 1 101 ? -5.637 -0.344 -40.176 1.00 49.47 101 ALA A O 1
ATOM 832 N N . SER A 1 102 ? -4.106 1.258 -39.885 1.00 44.50 102 SER A N 1
ATOM 833 C CA . SER A 1 102 ? -4.599 2.175 -40.916 1.00 44.50 102 SER A CA 1
ATOM 834 C C . SER A 1 102 ? -3.447 2.444 -41.876 1.00 44.50 102 SER A C 1
ATOM 836 O O . SER A 1 102 ? -2.720 3.428 -41.775 1.00 44.50 102 SER A O 1
ATOM 838 N N . MET A 1 103 ? -3.220 1.490 -42.780 1.00 44.59 103 MET A N 1
ATOM 839 C CA . MET A 1 103 ? -2.522 1.794 -44.023 1.00 44.59 103 MET A CA 1
ATOM 840 C C . MET A 1 103 ? -3.496 2.569 -44.917 1.00 44.59 103 MET A C 1
ATOM 842 O O . MET A 1 103 ? -4.545 2.016 -45.259 1.00 44.59 103 MET A O 1
ATOM 846 N N . PRO A 1 104 ?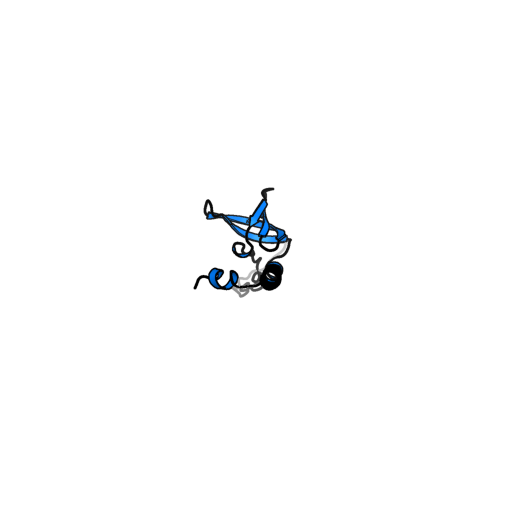 -3.180 3.788 -45.382 1.00 41.94 104 PRO A N 1
ATOM 847 C CA . PRO A 1 104 ? -3.873 4.336 -46.533 1.00 41.94 104 PRO A CA 1
ATOM 848 C C . PRO A 1 104 ? -3.381 3.607 -47.790 1.00 41.94 104 PRO A C 1
ATOM 850 O O . PRO A 1 104 ? -2.426 4.010 -48.449 1.00 41.94 104 PRO A O 1
ATOM 853 N N . ALA A 1 105 ? -4.047 2.507 -48.136 1.00 51.00 105 ALA A N 1
ATOM 854 C CA . ALA A 1 105 ? -3.938 1.893 -49.450 1.00 51.00 105 ALA A CA 1
ATOM 855 C C . ALA A 1 105 ? -4.887 2.606 -50.424 1.00 51.00 105 ALA A C 1
ATOM 857 O O . ALA A 1 105 ? -6.009 2.147 -50.600 1.00 51.00 105 ALA A O 1
ATOM 858 N N . LYS A 1 106 ? -4.446 3.709 -51.050 1.00 43.12 106 LYS A N 1
ATOM 859 C CA . LYS A 1 106 ? -4.922 4.177 -52.374 1.00 43.12 106 LYS A CA 1
ATOM 860 C C . LYS A 1 106 ? -3.792 4.940 -53.076 1.00 43.12 106 LYS A C 1
ATOM 862 O O . LYS A 1 106 ? -3.381 5.999 -52.630 1.00 43.12 106 LYS A O 1
ATOM 867 N N . THR A 1 107 ? -3.140 4.298 -54.043 1.00 42.41 107 THR A N 1
ATOM 868 C CA . THR A 1 107 ? -3.353 4.514 -55.488 1.00 42.41 107 THR A CA 1
ATOM 869 C C . THR A 1 107 ? -2.553 5.698 -56.028 1.00 42.41 107 THR A C 1
ATOM 871 O O . THR A 1 107 ? -3.001 6.836 -55.980 1.00 42.41 107 THR A O 1
ATOM 874 N N . GLN A 1 108 ? -1.436 5.393 -56.688 1.00 37.72 108 GLN A N 1
ATOM 875 C CA . GLN A 1 108 ? -1.053 6.139 -57.880 1.00 37.72 108 GLN A CA 1
ATOM 876 C C . GLN A 1 108 ? -0.922 5.140 -59.030 1.00 37.72 108 GLN A C 1
ATOM 8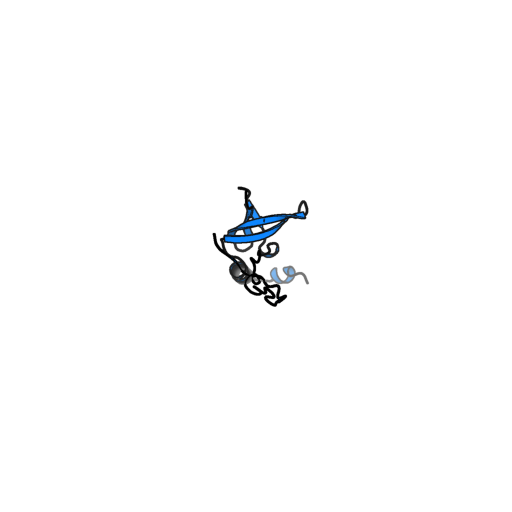78 O O . GLN A 1 108 ? 0.079 4.450 -59.196 1.00 37.72 108 GLN A O 1
ATOM 883 N N . MET A 1 109 ? -2.017 5.018 -59.779 1.00 44.59 109 MET A N 1
ATOM 884 C CA . MET A 1 109 ? -1.985 4.541 -61.152 1.00 44.59 109 MET A CA 1
ATOM 885 C C . MET A 1 109 ? -1.230 5.591 -61.967 1.00 44.59 109 MET A C 1
ATOM 887 O O . MET A 1 109 ? -1.723 6.706 -62.119 1.00 44.59 109 MET A O 1
ATOM 891 N N . MET A 1 110 ? -0.070 5.241 -62.513 1.00 38.09 110 MET A N 1
ATOM 892 C CA . MET A 1 110 ? 0.343 5.776 -63.804 1.00 38.09 110 MET A CA 1
ATOM 893 C C . MET A 1 110 ? 0.903 4.649 -64.663 1.00 38.09 110 MET A C 1
ATOM 895 O O . MET A 1 110 ? 1.971 4.093 -64.440 1.00 38.09 110 MET A O 1
ATOM 899 N N . THR A 1 111 ? 0.061 4.314 -65.630 1.00 44.03 111 THR A N 1
ATOM 900 C CA . THR A 1 111 ? 0.326 3.672 -66.908 1.00 44.03 111 THR A CA 1
ATOM 901 C C . THR A 1 111 ? 1.679 4.038 -67.516 1.00 44.03 111 THR A C 1
ATOM 903 O O . THR A 1 111 ? 1.994 5.216 -67.664 1.00 44.03 111 THR A O 1
ATOM 906 N N . GLY A 1 112 ? 2.405 3.024 -67.984 1.00 39.34 112 GLY A N 1
ATOM 907 C CA . GLY A 1 112 ? 3.589 3.179 -68.824 1.00 39.34 112 GLY A CA 1
ATOM 908 C C . GLY A 1 112 ? 4.022 1.834 -69.397 1.00 39.34 112 GLY A C 1
ATOM 909 O O . GLY A 1 112 ? 4.788 1.111 -68.777 1.00 39.34 112 GLY A O 1
ATOM 910 N N . TYR A 1 113 ? 3.448 1.485 -70.547 1.00 39.97 113 TYR A N 1
ATOM 911 C CA . TYR A 1 113 ? 3.783 0.359 -71.420 1.00 39.97 113 TYR A CA 1
ATOM 912 C C . TYR A 1 113 ? 5.294 0.087 -71.553 1.00 39.97 113 TYR A C 1
ATOM 914 O O . TYR A 1 113 ? 6.041 1.029 -71.775 1.00 39.97 113 TYR A O 1
ATOM 922 N N . SER A 1 114 ? 5.708 -1.189 -71.589 1.00 44.34 114 SER A N 1
ATOM 923 C CA . SER A 1 114 ? 6.091 -1.861 -72.850 1.00 44.34 114 SER A CA 1
ATOM 924 C C . SER A 1 114 ? 6.722 -3.247 -72.618 1.00 44.34 114 SER A C 1
ATOM 926 O O . SER A 1 114 ? 7.797 -3.364 -72.042 1.00 44.34 114 SER A O 1
ATOM 928 N N . VAL A 1 115 ? 5.994 -4.266 -73.092 1.00 44.72 115 VAL A N 1
ATOM 929 C CA . VAL A 1 115 ? 6.417 -5.526 -73.740 1.00 44.72 115 VAL A CA 1
ATOM 930 C C . VAL A 1 115 ? 7.779 -6.137 -73.398 1.00 44.72 115 VAL A C 1
ATOM 932 O O . VAL A 1 115 ? 8.836 -5.615 -73.736 1.00 44.72 115 VAL A O 1
ATOM 935 N N . GLY A 1 116 ? 7.712 -7.362 -72.874 1.00 37.06 116 GLY A N 1
ATOM 936 C CA . GLY A 1 116 ? 8.807 -8.311 -72.970 1.00 37.06 116 GLY A CA 1
ATOM 937 C C . GLY A 1 116 ? 9.046 -8.775 -74.406 1.00 37.06 116 GLY A C 1
ATOM 938 O O . GLY A 1 116 ? 8.140 -8.803 -75.239 1.00 37.06 116 GLY A O 1
ATOM 939 N N . LEU A 1 117 ? 10.269 -9.229 -74.647 1.00 44.12 117 LEU A N 1
ATOM 940 C CA . LEU A 1 117 ? 10.553 -10.268 -75.620 1.00 44.12 117 LEU A CA 1
ATOM 941 C C . LEU A 1 117 ? 11.700 -11.114 -75.078 1.00 44.12 117 LEU A C 1
ATOM 943 O O . LEU A 1 117 ? 12.736 -10.611 -74.653 1.00 44.12 117 LEU A O 1
ATOM 947 N N . SER A 1 118 ? 11.422 -12.408 -75.009 1.00 42.12 118 SER A N 1
ATOM 948 C CA . SER A 1 118 ? 12.356 -13.462 -74.658 1.00 42.12 118 SER A CA 1
ATOM 949 C C . SER A 1 118 ? 13.280 -13.796 -75.833 1.00 42.12 118 SER A C 1
ATOM 951 O O . SER A 1 118 ? 12.824 -13.789 -76.975 1.00 42.12 118 SER A O 1
ATOM 953 N N . ARG A 1 119 ? 14.480 -14.261 -75.457 1.00 41.84 119 ARG A N 1
ATOM 954 C CA . ARG A 1 119 ? 15.576 -14.872 -76.235 1.00 41.84 119 ARG A CA 1
ATOM 955 C C . ARG A 1 119 ? 16.545 -13.923 -76.927 1.00 41.84 119 ARG A C 1
ATOM 957 O O . ARG A 1 119 ? 16.136 -13.211 -77.861 1.00 41.84 119 ARG A O 1
#

Organism: NCBI:txid43775